Protein AF-A0A376LHP4-F1 (afdb_monomer)

Foldseek 3Di:
DWDWDDDPNDTDDIDDDPDDVLVLLVLQCVVQQADSVQSVVCCLPLNALDLVPFDQPAWDWGDHPDPDHTDIDHSSVSNVSRNVSLLVVLLVVLVVLVVSLVVCVVVVHGNDPQVWEEDEDSRLPHHCSQVSNCVRNVHHYDYDDDPPDDD

Structure (mmCIF, N/CA/C/O backbone):
data_AF-A0A376LHP4-F1
#
_entry.id   AF-A0A376LHP4-F1
#
loop_
_atom_site.group_PDB
_atom_site.id
_atom_site.type_symbol
_atom_site.label_atom_id
_atom_site.label_alt_id
_atom_site.label_comp_id
_atom_site.label_asym_id
_atom_site.label_entity_id
_atom_site.label_seq_id
_atom_site.pdbx_PDB_ins_code
_atom_site.Cartn_x
_atom_site.Cartn_y
_atom_site.Cartn_z
_atom_site.occupancy
_atom_site.B_iso_or_equiv
_atom_site.auth_seq_id
_atom_site.auth_comp_id
_atom_site.auth_asym_id
_atom_site.auth_atom_id
_atom_site.pdbx_PDB_model_num
ATOM 1 N N . MET A 1 1 ? -5.323 7.679 2.415 1.00 95.00 1 MET A N 1
ATOM 2 C CA . MET A 1 1 ? -5.689 6.368 2.976 1.00 95.00 1 MET A CA 1
ATOM 3 C C . MET A 1 1 ? -6.841 6.572 3.927 1.00 95.00 1 MET A C 1
ATOM 5 O O . MET A 1 1 ? -6.723 7.399 4.827 1.00 95.00 1 MET A O 1
ATOM 9 N N . ASP A 1 2 ? -7.922 5.833 3.719 1.00 96.50 2 ASP A N 1
ATOM 10 C CA . ASP A 1 2 ? -9.090 5.870 4.592 1.00 96.50 2 ASP A CA 1
ATOM 11 C C . ASP A 1 2 ? -9.027 4.700 5.572 1.00 96.50 2 ASP A C 1
ATOM 13 O O . ASP A 1 2 ? -8.665 3.582 5.203 1.00 96.50 2 ASP A O 1
ATOM 17 N N . ILE A 1 3 ? -9.369 4.966 6.827 1.00 97.44 3 ILE A N 1
ATOM 18 C CA . ILE A 1 3 ? -9.375 3.997 7.918 1.00 97.44 3 ILE A CA 1
ATOM 19 C C . ILE A 1 3 ? -10.791 3.953 8.473 1.00 97.44 3 ILE A C 1
ATOM 21 O O . ILE A 1 3 ? -11.354 4.997 8.798 1.00 97.44 3 ILE A O 1
ATOM 25 N N . ALA A 1 4 ? -11.345 2.754 8.629 1.00 97.81 4 ALA A N 1
ATOM 26 C CA . ALA A 1 4 ? -12.589 2.521 9.350 1.00 97.81 4 ALA A CA 1
ATOM 27 C C . ALA A 1 4 ? -12.395 1.352 10.320 1.00 97.81 4 ALA A C 1
ATOM 29 O O . ALA A 1 4 ? -11.968 0.270 9.919 1.00 97.81 4 ALA A O 1
ATOM 30 N N . VAL A 1 5 ? -12.704 1.566 11.599 1.00 97.06 5 VAL A N 1
ATOM 31 C CA . VAL A 1 5 ? -12.526 0.556 12.650 1.00 97.06 5 VAL A CA 1
ATOM 32 C C . VAL A 1 5 ? -13.875 0.162 13.224 1.00 97.06 5 VAL A C 1
ATOM 34 O O . VAL A 1 5 ? -14.644 1.013 13.676 1.00 97.06 5 VAL A O 1
ATOM 37 N N . TYR A 1 6 ? -14.139 -1.142 13.250 1.00 95.75 6 TYR A N 1
ATOM 38 C CA . TYR A 1 6 ? -15.377 -1.724 13.756 1.00 95.75 6 TYR A CA 1
ATOM 39 C C . TYR A 1 6 ? -15.089 -2.612 14.965 1.00 95.75 6 TYR A C 1
ATOM 41 O O . TYR A 1 6 ? -14.240 -3.500 14.899 1.00 95.75 6 TYR A O 1
ATOM 49 N N . THR A 1 7 ? -15.828 -2.422 16.061 1.00 93.19 7 THR A N 1
ATOM 50 C CA . THR A 1 7 ? -15.785 -3.332 17.218 1.00 93.19 7 THR A CA 1
ATOM 51 C C . THR A 1 7 ? -17.174 -3.522 17.823 1.00 93.19 7 THR A C 1
ATOM 53 O O . THR A 1 7 ? -17.949 -2.577 17.996 1.00 93.19 7 THR A O 1
ATOM 56 N N . GLY A 1 8 ? -17.509 -4.771 18.162 1.00 88.12 8 GLY A N 1
ATOM 57 C CA . GLY A 1 8 ? -18.821 -5.107 18.727 1.00 88.12 8 GLY A CA 1
ATOM 58 C C . GLY A 1 8 ? -19.986 -4.792 17.781 1.00 88.12 8 GLY A C 1
ATOM 59 O O . GLY A 1 8 ? -21.010 -4.304 18.238 1.00 88.12 8 GLY A O 1
ATOM 60 N N . GLY A 1 9 ? -19.801 -4.999 16.473 1.00 90.50 9 GLY A N 1
ATOM 61 C CA . GLY A 1 9 ? -20.837 -4.770 15.458 1.00 90.50 9 GLY A CA 1
ATOM 62 C C . GLY A 1 9 ? -21.099 -3.302 15.103 1.00 90.50 9 GLY A C 1
ATOM 63 O O . GLY A 1 9 ? -21.952 -3.037 14.265 1.00 90.50 9 GLY A O 1
ATOM 64 N N . ALA A 1 10 ? -20.369 -2.354 15.696 1.00 92.75 10 ALA A N 1
ATOM 65 C CA . ALA A 1 10 ? -20.542 -0.926 15.451 1.00 92.75 10 ALA A CA 1
ATOM 66 C C . ALA A 1 10 ? -19.268 -0.286 14.888 1.00 92.75 10 ALA A C 1
ATOM 68 O O . ALA A 1 10 ? -18.152 -0.680 15.244 1.00 92.75 10 ALA A O 1
ATOM 69 N N . LEU A 1 11 ? -19.449 0.735 14.047 1.00 95.94 11 LEU A N 1
ATOM 70 C CA . LEU A 1 11 ? -18.379 1.631 13.616 1.00 95.94 11 LEU A CA 1
ATOM 71 C C . LEU A 1 11 ? -17.898 2.457 14.818 1.00 95.94 11 LEU A C 1
ATOM 73 O O . LEU A 1 11 ? -18.699 3.100 15.494 1.00 95.94 11 LEU A O 1
ATOM 77 N N . ARG A 1 12 ? -16.595 2.425 15.100 1.00 94.81 12 ARG A N 1
ATOM 78 C CA . ARG A 1 12 ? -15.975 3.122 16.241 1.00 94.81 12 ARG A CA 1
ATOM 79 C C . ARG A 1 12 ? -15.179 4.344 15.845 1.00 94.81 12 ARG A C 1
ATOM 81 O O . ARG A 1 12 ? -15.049 5.266 16.644 1.00 94.81 12 ARG A O 1
ATOM 88 N N . HIS A 1 13 ? -14.600 4.318 14.655 1.00 96.38 13 HIS A N 1
ATOM 89 C CA . HIS A 1 13 ? -13.665 5.338 14.230 1.00 96.38 13 HIS A CA 1
ATOM 90 C C . HIS A 1 13 ? -13.555 5.364 12.714 1.00 96.38 13 HIS A C 1
ATOM 92 O O . HIS A 1 13 ? -13.544 4.310 12.074 1.00 96.38 13 HIS A O 1
ATOM 98 N N . THR A 1 14 ? -13.428 6.570 12.173 1.00 97.69 14 THR A N 1
ATOM 99 C CA . THR A 1 14 ? -13.072 6.823 10.781 1.00 97.69 14 THR A CA 1
ATOM 100 C C . THR A 1 14 ? -12.023 7.918 10.727 1.00 97.69 14 THR A C 1
ATOM 102 O O . THR A 1 14 ? -12.183 8.937 11.403 1.00 97.69 14 THR A O 1
ATOM 105 N N . LYS A 1 15 ? -10.998 7.750 9.896 1.00 97.06 15 LYS A N 1
ATOM 106 C CA . LYS A 1 15 ? -9.976 8.775 9.668 1.00 97.06 15 LYS A CA 1
ATOM 107 C C . LYS A 1 15 ? -9.473 8.728 8.239 1.00 97.06 15 LYS A C 1
ATOM 109 O O . LYS A 1 15 ? -9.379 7.660 7.643 1.00 97.06 15 LYS A O 1
ATOM 114 N N . VAL A 1 16 ? -9.120 9.899 7.725 1.00 97.12 16 VAL A N 1
ATOM 115 C CA . VAL A 1 16 ? -8.444 10.058 6.441 1.00 97.12 16 VAL A CA 1
ATOM 116 C C . VAL A 1 16 ? -7.027 10.546 6.710 1.00 97.12 16 VAL A C 1
ATOM 118 O O . VAL A 1 16 ? -6.830 11.568 7.365 1.00 97.12 16 VAL A O 1
ATOM 121 N N . ILE A 1 17 ? -6.041 9.819 6.195 1.00 95.00 17 ILE A N 1
ATOM 122 C CA . ILE A 1 17 ? -4.643 10.252 6.129 1.00 95.00 17 ILE A CA 1
ATOM 123 C C . ILE A 1 17 ? -4.389 10.690 4.677 1.00 95.00 17 ILE A C 1
ATOM 125 O O . ILE A 1 17 ? -4.497 9.841 3.788 1.00 95.00 17 ILE A O 1
ATOM 129 N N . PRO A 1 18 ? -4.067 11.964 4.377 1.00 91.88 18 PRO A N 1
ATOM 130 C CA . PRO A 1 18 ? -3.874 12.467 3.008 1.00 91.88 18 PRO A CA 1
ATOM 131 C C . PRO A 1 18 ? -2.510 12.052 2.416 1.00 91.88 18 PRO A C 1
ATOM 133 O O . PRO A 1 18 ? -1.757 12.856 1.879 1.00 91.88 18 PRO A O 1
ATOM 136 N N . TYR A 1 19 ? -2.183 10.770 2.546 1.00 89.69 19 TYR A N 1
ATOM 137 C CA . TYR A 1 19 ? -0.934 10.139 2.143 1.00 89.69 19 TYR A CA 1
ATOM 138 C C . TYR A 1 19 ? -1.272 8.705 1.716 1.00 89.69 19 TYR A C 1
ATOM 140 O O . TYR A 1 19 ? -2.028 8.039 2.427 1.00 89.69 19 TYR A O 1
ATOM 148 N N . ALA A 1 20 ? -0.861 8.263 0.522 1.00 93.94 20 ALA A N 1
ATOM 149 C CA . ALA A 1 20 ? -1.279 6.977 -0.055 1.00 93.94 20 ALA A CA 1
ATOM 150 C C . ALA A 1 20 ? -0.360 6.524 -1.211 1.00 93.94 20 ALA A C 1
ATOM 152 O O . ALA A 1 20 ? 0.797 6.923 -1.307 1.00 93.94 20 ALA A O 1
ATOM 153 N N . GLY A 1 21 ? -0.885 5.698 -2.122 1.00 93.94 21 GLY A N 1
ATOM 154 C CA . GLY A 1 21 ? -0.130 5.118 -3.235 1.00 93.94 21 GLY A CA 1
ATOM 155 C C . GLY A 1 21 ? 0.463 6.118 -4.234 1.00 93.94 21 GLY A C 1
ATOM 156 O O . GLY A 1 21 ? 1.360 5.731 -4.973 1.00 93.94 21 GLY A O 1
ATOM 157 N N . ASN A 1 22 ? 0.010 7.376 -4.263 1.00 95.56 22 ASN A N 1
ATOM 158 C CA . ASN A 1 22 ? 0.620 8.448 -5.060 1.00 95.56 22 ASN A CA 1
ATOM 159 C C . ASN A 1 22 ? 2.019 8.828 -4.552 1.00 95.56 22 ASN A C 1
ATOM 161 O O . ASN A 1 22 ? 2.873 9.231 -5.332 1.00 95.56 22 ASN A O 1
ATOM 165 N N . VAL A 1 23 ? 2.267 8.674 -3.252 1.00 97.12 23 VAL A N 1
ATOM 166 C CA . VAL A 1 23 ? 3.582 8.913 -2.648 1.00 97.12 23 VAL A CA 1
ATOM 167 C C . VAL A 1 23 ? 4.587 7.889 -3.153 1.00 97.12 23 VAL A C 1
ATOM 169 O O . VAL A 1 23 ? 5.687 8.254 -3.546 1.00 97.12 23 VAL A O 1
ATOM 172 N N . VAL A 1 24 ? 4.171 6.621 -3.216 1.00 97.88 24 VAL A N 1
ATOM 173 C CA . VAL A 1 24 ? 4.988 5.531 -3.763 1.00 97.88 24 VAL A CA 1
ATOM 174 C C . VAL A 1 24 ? 5.403 5.856 -5.201 1.00 97.88 24 VAL A C 1
ATOM 176 O O . VAL A 1 24 ? 6.555 5.676 -5.573 1.00 97.88 24 VAL A O 1
ATOM 179 N N . THR A 1 25 ? 4.481 6.388 -6.005 1.00 98.12 25 THR A N 1
ATOM 180 C CA . THR A 1 25 ? 4.767 6.843 -7.374 1.00 98.12 25 THR A CA 1
ATOM 181 C C . THR A 1 25 ? 5.823 7.940 -7.402 1.00 98.12 25 THR A C 1
ATOM 183 O O . THR A 1 25 ? 6.747 7.877 -8.209 1.00 98.12 25 THR A O 1
ATOM 186 N N . SER A 1 26 ? 5.705 8.933 -6.519 1.00 98.0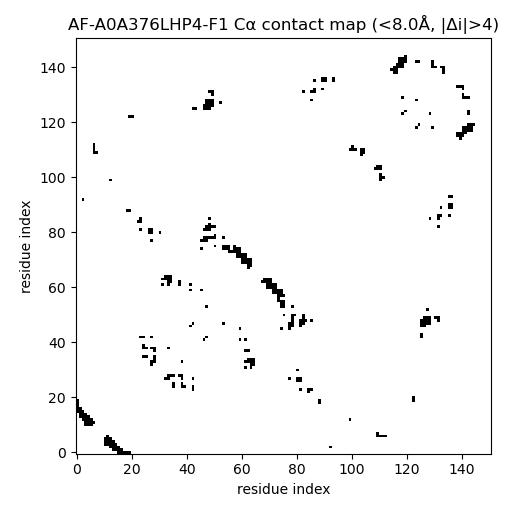0 26 SER A N 1
ATOM 187 C CA . SER A 1 26 ? 6.671 10.027 -6.414 1.00 98.00 26 SER A CA 1
ATOM 188 C C . SER A 1 26 ? 8.062 9.534 -6.018 1.00 98.00 26 SER A C 1
ATOM 190 O O . SER A 1 26 ? 9.045 9.994 -6.596 1.00 98.00 26 SER A O 1
ATOM 192 N N . ASP A 1 27 ? 8.159 8.573 -5.096 1.00 98.12 27 ASP A N 1
ATOM 193 C CA . ASP A 1 27 ? 9.447 7.991 -4.703 1.00 98.12 27 ASP A CA 1
ATOM 194 C C . ASP A 1 27 ? 10.102 7.232 -5.854 1.00 98.12 27 ASP A C 1
ATOM 196 O O . ASP A 1 27 ? 11.293 7.401 -6.097 1.00 98.12 27 ASP A O 1
ATOM 200 N N . ILE A 1 28 ? 9.328 6.438 -6.603 1.00 98.00 28 ILE A N 1
ATOM 201 C CA . ILE A 1 28 ? 9.811 5.728 -7.797 1.00 98.00 28 ILE A CA 1
ATOM 202 C C . ILE A 1 28 ? 10.305 6.738 -8.841 1.00 98.00 28 ILE A C 1
ATOM 204 O O . ILE A 1 28 ? 11.407 6.591 -9.376 1.00 98.00 28 ILE A O 1
ATOM 208 N N . ALA A 1 29 ? 9.516 7.782 -9.116 1.00 97.50 29 ALA A N 1
ATOM 209 C CA . ALA A 1 29 ? 9.871 8.831 -10.069 1.00 97.50 29 ALA A CA 1
ATOM 210 C C . ALA A 1 29 ? 11.190 9.518 -9.688 1.00 97.50 29 ALA A C 1
ATOM 212 O O . ALA A 1 29 ? 12.072 9.691 -10.534 1.00 97.50 29 ALA A O 1
ATOM 213 N N . TYR A 1 30 ? 11.342 9.856 -8.405 1.00 96.88 30 TYR A N 1
ATOM 214 C CA . TYR A 1 30 ? 12.542 10.481 -7.864 1.00 96.88 30 TYR A CA 1
ATOM 215 C C . TYR A 1 30 ? 13.755 9.542 -7.910 1.00 96.88 30 TYR A C 1
ATOM 217 O O . TYR A 1 30 ? 14.789 9.908 -8.468 1.00 96.88 30 TYR A O 1
ATOM 225 N N . ALA A 1 31 ? 13.622 8.320 -7.387 1.00 96.69 31 ALA A N 1
ATOM 226 C CA . ALA A 1 31 ? 14.713 7.355 -7.274 1.00 96.69 31 ALA A CA 1
ATOM 227 C C . ALA A 1 31 ? 15.279 6.944 -8.640 1.00 96.69 31 ALA A C 1
ATOM 229 O O . ALA A 1 31 ? 16.493 6.812 -8.802 1.00 96.69 31 ALA A O 1
ATOM 230 N N . PHE A 1 32 ? 14.416 6.776 -9.646 1.00 95.00 32 PHE A N 1
ATOM 231 C CA . PHE A 1 32 ? 14.840 6.319 -10.970 1.00 95.00 32 PHE A CA 1
ATOM 232 C C . PHE A 1 32 ? 14.965 7.430 -12.010 1.00 95.00 32 PHE A C 1
ATOM 234 O O . PHE A 1 32 ? 15.383 7.150 -13.136 1.00 95.00 32 PHE A O 1
ATOM 241 N N . GLY A 1 33 ? 14.649 8.682 -11.670 1.00 94.81 33 GLY A N 1
ATOM 242 C CA . GLY A 1 33 ? 14.666 9.788 -12.627 1.00 94.81 33 GLY A CA 1
ATOM 243 C C . GLY A 1 33 ? 13.791 9.490 -13.848 1.00 94.81 33 GLY A C 1
ATOM 244 O O . GLY A 1 33 ? 14.264 9.585 -14.987 1.00 94.81 33 GLY A O 1
ATOM 245 N N . THR A 1 34 ? 12.551 9.068 -13.594 1.00 95.06 34 THR A N 1
ATOM 246 C CA . THR A 1 34 ? 11.542 8.694 -14.596 1.00 95.06 34 THR A CA 1
ATOM 247 C C . THR A 1 34 ? 10.296 9.582 -14.449 1.00 95.06 34 THR A C 1
ATOM 249 O O . THR A 1 34 ? 10.010 10.029 -13.333 1.00 95.06 34 THR A O 1
ATOM 252 N N . PRO A 1 35 ? 9.562 9.909 -15.530 1.00 95.38 35 PRO A N 1
ATOM 253 C CA . PRO A 1 35 ? 8.343 10.710 -15.431 1.00 95.38 35 PRO A CA 1
ATOM 254 C C . PRO A 1 35 ? 7.291 10.081 -14.492 1.00 95.38 35 PRO A C 1
ATOM 256 O O . PRO A 1 35 ? 7.166 8.857 -14.459 1.00 95.38 35 PRO A O 1
ATOM 259 N N . PRO A 1 36 ? 6.471 10.875 -13.771 1.00 95.88 36 PRO A N 1
ATOM 260 C CA . PRO A 1 36 ? 5.469 10.335 -12.842 1.00 95.88 36 PRO A CA 1
ATOM 261 C C . PRO A 1 36 ? 4.462 9.361 -13.470 1.00 95.88 36 PRO A C 1
ATOM 263 O O . PRO A 1 36 ? 4.035 8.412 -12.818 1.00 95.88 36 PRO A O 1
ATOM 266 N N . SER A 1 37 ? 4.093 9.567 -14.738 1.00 96.56 37 SER A N 1
ATOM 267 C CA . SER A 1 37 ? 3.215 8.652 -15.479 1.00 96.56 37 SER A CA 1
ATOM 268 C C . SER A 1 37 ? 3.855 7.280 -15.696 1.00 96.56 37 SER A C 1
ATOM 270 O O . SER A 1 37 ? 3.191 6.257 -15.540 1.00 96.56 37 SER A O 1
ATOM 272 N N . ASP A 1 38 ? 5.151 7.257 -16.008 1.00 96.56 38 ASP A N 1
ATOM 273 C CA . ASP A 1 38 ? 5.905 6.023 -16.225 1.00 96.56 38 ASP A CA 1
ATOM 274 C C . ASP A 1 38 ? 6.199 5.331 -14.891 1.00 96.56 38 ASP A C 1
ATOM 276 O O . ASP A 1 38 ? 6.060 4.113 -14.786 1.00 96.56 38 ASP A O 1
ATOM 280 N N . ALA A 1 39 ? 6.499 6.102 -13.840 1.00 97.69 39 ALA A N 1
ATOM 281 C CA . ALA A 1 39 ? 6.610 5.597 -12.475 1.00 97.69 39 ALA A CA 1
ATOM 282 C C . ALA A 1 39 ? 5.325 4.890 -12.020 1.00 97.69 39 ALA A C 1
ATOM 284 O O . ALA A 1 39 ? 5.397 3.812 -11.430 1.00 97.69 39 ALA A O 1
ATOM 285 N N . GLU A 1 40 ? 4.148 5.455 -12.318 1.00 97.88 40 GLU A N 1
ATOM 286 C CA . GLU A 1 40 ? 2.866 4.817 -12.003 1.00 97.88 40 GLU A CA 1
ATOM 287 C C . GLU A 1 40 ? 2.703 3.508 -12.773 1.00 97.88 40 GLU A C 1
ATOM 289 O O . GLU A 1 40 ? 2.355 2.484 -12.184 1.00 97.88 40 GLU A O 1
ATOM 294 N N . ALA A 1 41 ? 3.001 3.516 -14.074 1.00 97.06 41 ALA A N 1
ATOM 295 C CA . ALA A 1 41 ? 2.902 2.326 -14.909 1.00 97.06 41 ALA A CA 1
ATOM 296 C C . ALA A 1 41 ? 3.833 1.203 -14.419 1.00 97.06 41 ALA A C 1
ATOM 298 O O . ALA A 1 41 ? 3.415 0.047 -14.334 1.00 97.06 41 ALA A O 1
ATOM 299 N N . ILE A 1 42 ? 5.068 1.542 -14.042 1.00 96.56 42 ILE A N 1
ATOM 300 C CA . ILE A 1 42 ? 6.041 0.602 -13.476 1.00 96.56 42 ILE A CA 1
ATOM 301 C C . ILE A 1 42 ? 5.557 0.072 -12.124 1.00 96.56 42 ILE A C 1
ATOM 303 O O . ILE A 1 42 ? 5.590 -1.138 -11.900 1.00 96.56 42 ILE A O 1
ATOM 307 N N . LYS A 1 43 ? 5.058 0.947 -11.242 1.00 97.69 43 LYS A N 1
ATOM 308 C CA . LYS A 1 43 ? 4.503 0.564 -9.937 1.00 97.69 43 LYS A CA 1
ATOM 309 C C . LYS A 1 43 ? 3.370 -0.448 -10.085 1.00 97.69 43 LYS A C 1
ATOM 311 O O . LYS A 1 43 ? 3.361 -1.449 -9.380 1.00 97.69 43 LYS A O 1
ATOM 316 N N . VAL A 1 44 ? 2.431 -0.193 -10.998 1.00 97.44 44 VAL A N 1
ATOM 317 C CA . VAL A 1 44 ? 1.269 -1.063 -11.229 1.00 97.44 44 VAL A CA 1
ATOM 318 C C . VAL A 1 44 ? 1.682 -2.408 -11.829 1.00 97.44 44 VAL A C 1
ATOM 320 O O . VAL A 1 44 ? 1.151 -3.436 -11.425 1.00 97.44 44 VAL A O 1
ATOM 323 N N . ARG A 1 45 ? 2.621 -2.425 -12.784 1.00 95.88 45 ARG A N 1
ATOM 324 C CA . ARG A 1 45 ? 3.000 -3.655 -13.505 1.00 95.88 45 ARG A CA 1
ATOM 325 C C . ARG A 1 45 ? 4.012 -4.525 -12.771 1.00 95.88 45 ARG A C 1
ATOM 327 O O . ARG A 1 45 ? 3.954 -5.743 -12.886 1.00 95.88 45 ARG A O 1
ATOM 334 N N . HIS A 1 46 ? 4.960 -3.908 -12.072 1.00 96.38 46 HIS A N 1
ATOM 335 C CA . HIS A 1 46 ? 6.141 -4.595 -11.543 1.00 96.38 46 HIS A CA 1
ATOM 336 C C . HIS A 1 46 ? 6.368 -4.355 -10.050 1.00 96.38 46 HIS A C 1
ATOM 338 O O . HIS A 1 46 ? 7.273 -4.959 -9.470 1.00 96.38 46 HIS A O 1
ATOM 344 N N . GLY A 1 47 ? 5.575 -3.489 -9.416 1.00 96.81 47 GLY A N 1
ATOM 345 C CA . GLY A 1 47 ? 5.752 -3.144 -8.015 1.00 96.81 47 GLY A CA 1
ATOM 346 C C . GLY A 1 47 ? 5.557 -4.334 -7.079 1.00 96.81 47 GLY A C 1
ATOM 347 O O . GLY A 1 47 ? 4.684 -5.175 -7.283 1.00 96.81 47 GLY A O 1
ATOM 348 N N . CYS A 1 48 ? 6.373 -4.383 -6.029 1.00 97.56 48 CYS A N 1
ATOM 349 C CA . CYS A 1 48 ? 6.283 -5.380 -4.975 1.00 97.56 48 CYS A CA 1
ATOM 350 C C . CYS A 1 48 ? 6.574 -4.711 -3.629 1.00 97.56 48 CYS A C 1
ATOM 352 O O . CYS A 1 48 ? 7.574 -4.011 -3.487 1.00 97.56 48 CYS A O 1
ATOM 354 N N . ALA A 1 49 ? 5.695 -4.916 -2.651 1.00 97.56 49 ALA A N 1
ATOM 355 C CA . ALA A 1 49 ? 5.839 -4.418 -1.285 1.00 97.56 49 ALA A CA 1
ATOM 356 C C . ALA A 1 49 ? 6.596 -5.398 -0.368 1.00 97.56 49 ALA A C 1
ATOM 358 O O . ALA A 1 49 ? 6.629 -5.202 0.846 1.00 97.56 49 ALA A O 1
ATOM 359 N N . LEU A 1 50 ? 7.170 -6.465 -0.933 1.00 94.88 50 LEU A N 1
ATOM 360 C CA . LEU A 1 50 ? 8.004 -7.424 -0.220 1.00 94.88 50 LEU A CA 1
ATOM 361 C C . LEU A 1 50 ? 9.153 -7.890 -1.127 1.00 94.88 50 LEU A C 1
ATOM 363 O O . LEU A 1 50 ? 9.017 -8.833 -1.897 1.00 94.88 50 LEU A O 1
ATOM 367 N N . GLY A 1 51 ? 10.315 -7.255 -1.022 1.00 91.25 51 GLY A N 1
ATOM 368 C CA . GLY A 1 51 ? 11.474 -7.546 -1.863 1.00 91.25 51 GLY A CA 1
ATOM 369 C C . GLY A 1 51 ? 11.996 -8.977 -1.728 1.00 91.25 51 GLY A C 1
ATOM 370 O O . GLY A 1 51 ? 12.651 -9.467 -2.637 1.00 91.25 51 GLY A O 1
ATOM 371 N N . SER A 1 52 ? 11.692 -9.690 -0.640 1.00 91.62 52 SER A N 1
ATOM 372 C CA . SER A 1 52 ? 12.152 -11.072 -0.448 1.00 91.62 52 SER A CA 1
ATOM 373 C C . SER A 1 52 ? 11.491 -12.099 -1.375 1.00 91.62 52 SER A C 1
ATOM 375 O O . SER A 1 52 ? 11.984 -13.221 -1.456 1.00 91.62 52 SER A O 1
ATOM 377 N N . ILE A 1 53 ? 10.367 -11.762 -2.019 1.00 92.69 53 ILE A N 1
ATOM 378 C CA . ILE A 1 53 ? 9.662 -12.659 -2.955 1.00 92.69 53 ILE A CA 1
ATOM 379 C C . ILE A 1 53 ? 9.941 -12.334 -4.427 1.00 92.69 53 ILE A C 1
ATOM 381 O O . ILE A 1 53 ? 9.443 -13.031 -5.305 1.00 92.69 53 ILE A O 1
ATOM 385 N N . VAL A 1 54 ? 10.733 -11.295 -4.699 1.00 92.62 54 VAL A N 1
ATOM 386 C CA . VAL A 1 54 ? 11.114 -10.905 -6.058 1.00 92.62 54 VAL A CA 1
ATOM 387 C C . VAL A 1 54 ? 12.221 -11.831 -6.566 1.00 92.62 54 VAL A C 1
ATOM 389 O O . VAL A 1 54 ? 13.198 -12.101 -5.862 1.00 92.62 54 VAL A O 1
ATOM 392 N N . GLY A 1 55 ? 12.079 -12.339 -7.792 1.00 90.44 55 GLY A N 1
ATOM 393 C CA . GLY A 1 55 ? 13.098 -13.166 -8.425 1.00 90.44 55 GLY A CA 1
ATOM 394 C C . GLY A 1 55 ? 14.387 -12.385 -8.695 1.00 90.44 55 GLY A C 1
ATOM 395 O O . GLY A 1 55 ? 14.359 -11.247 -9.162 1.00 90.44 55 GLY A O 1
ATOM 396 N N . LYS A 1 56 ? 15.540 -13.017 -8.445 1.00 82.88 56 LYS A N 1
ATOM 397 C CA . LYS A 1 56 ? 16.868 -12.392 -8.612 1.00 82.88 56 LYS A CA 1
ATOM 398 C C . LYS A 1 56 ? 17.203 -12.020 -10.060 1.00 82.88 56 LYS A C 1
ATOM 400 O O . LYS A 1 56 ? 17.986 -11.102 -10.280 1.00 82.88 56 LYS A O 1
ATOM 405 N N . ASP A 1 57 ? 16.599 -12.717 -11.018 1.00 88.50 57 ASP A N 1
ATOM 406 C CA . ASP A 1 57 ? 16.854 -12.542 -12.451 1.00 88.50 57 ASP A CA 1
ATOM 407 C C . ASP A 1 57 ? 15.787 -11.674 -13.142 1.00 88.50 57 ASP A C 1
ATOM 409 O O . ASP A 1 57 ? 15.817 -11.479 -14.358 1.00 88.50 57 ASP A O 1
ATOM 413 N N . GLU A 1 58 ? 14.824 -11.137 -12.385 1.00 91.31 58 GLU A N 1
ATOM 414 C CA . GLU A 1 58 ? 13.777 -10.281 -12.934 1.00 91.31 58 GLU A CA 1
ATOM 415 C C . GLU A 1 58 ? 14.302 -8.865 -13.191 1.00 91.31 58 GLU A C 1
ATOM 417 O O . GLU A 1 58 ? 14.890 -8.219 -12.318 1.00 91.31 58 GLU A O 1
ATOM 422 N N . SER A 1 59 ? 14.039 -8.349 -14.391 1.00 93.50 59 SER A N 1
ATOM 423 C CA . SER A 1 59 ? 14.397 -6.988 -14.789 1.00 93.50 59 SER A CA 1
ATOM 424 C C . SER A 1 59 ? 13.178 -6.197 -15.253 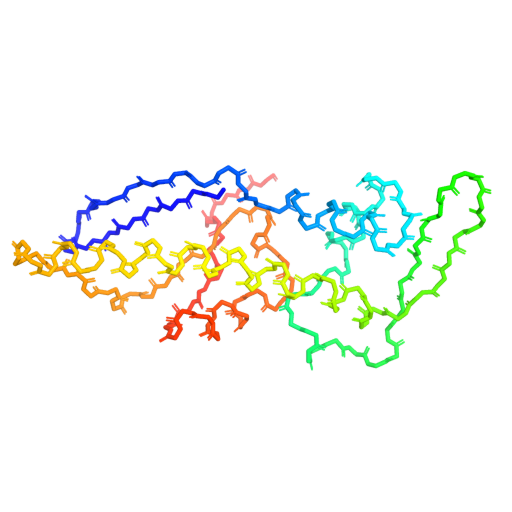1.00 93.50 59 SER A C 1
ATOM 426 O O . SER A 1 59 ? 12.163 -6.758 -15.666 1.00 93.50 59 SER A O 1
ATOM 428 N N . VAL A 1 60 ? 13.278 -4.876 -15.142 1.00 94.12 60 VAL A N 1
ATOM 429 C CA . VAL A 1 60 ? 12.248 -3.911 -15.520 1.00 94.12 60 VAL A CA 1
ATOM 430 C C . VAL A 1 60 ? 12.899 -2.828 -16.370 1.00 94.12 60 VAL A C 1
ATOM 432 O O . VAL A 1 60 ? 13.936 -2.273 -15.998 1.00 94.12 60 VAL A O 1
ATOM 435 N N . GLU A 1 61 ? 12.279 -2.501 -17.502 1.00 94.25 61 GLU A N 1
ATOM 436 C CA . GLU A 1 61 ? 12.665 -1.332 -18.288 1.00 94.25 61 GLU A CA 1
ATOM 437 C C . GLU A 1 61 ? 12.061 -0.064 -17.690 1.00 94.25 61 GLU A C 1
ATOM 439 O O . GLU A 1 61 ? 10.852 0.041 -17.480 1.00 94.25 61 GLU A O 1
ATOM 444 N N . VAL A 1 62 ? 12.919 0.920 -17.436 1.00 93.31 62 VAL A N 1
ATOM 445 C CA . VAL A 1 62 ? 12.542 2.200 -16.845 1.00 93.31 62 VAL A CA 1
ATOM 446 C C . VAL A 1 62 ? 12.829 3.329 -17.837 1.00 93.31 62 VAL A C 1
ATOM 448 O O . VAL A 1 62 ? 14.002 3.591 -18.140 1.00 93.31 62 VAL A O 1
ATOM 451 N N . PRO A 1 63 ? 11.792 4.026 -18.342 1.00 91.25 63 PRO A N 1
ATOM 452 C CA . PRO A 1 63 ? 11.959 5.219 -19.164 1.00 91.25 63 PRO A CA 1
ATOM 453 C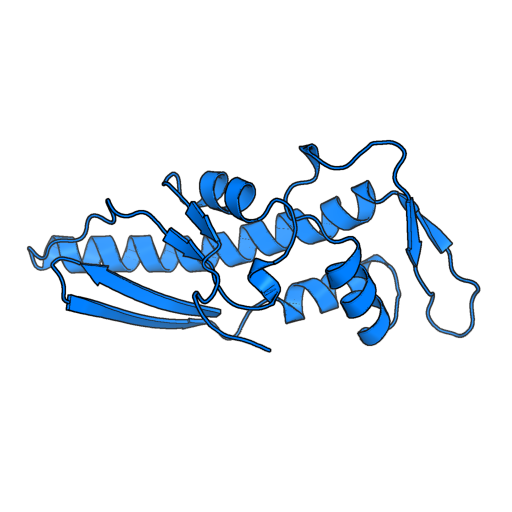 C . PRO A 1 63 ? 12.743 6.297 -18.416 1.00 91.25 63 PRO A C 1
ATOM 455 O O . PRO A 1 63 ? 12.586 6.469 -17.207 1.00 91.25 63 PRO A O 1
ATOM 458 N N . SER A 1 64 ? 13.590 7.041 -19.123 1.00 89.94 64 SER A N 1
ATOM 459 C CA . SER A 1 64 ? 14.385 8.111 -18.522 1.00 89.94 64 SER A CA 1
ATOM 460 C C . SER A 1 64 ? 13.838 9.491 -18.885 1.00 89.94 64 SER A C 1
ATOM 462 O O . SER A 1 64 ? 13.233 9.690 -19.935 1.00 89.94 64 SER A O 1
ATOM 464 N N . VAL A 1 65 ? 14.079 10.477 -18.022 1.00 87.50 65 VAL A N 1
ATOM 465 C CA . VAL A 1 65 ? 13.764 11.882 -18.313 1.00 87.50 65 VAL A CA 1
ATOM 466 C C . VAL A 1 65 ? 14.713 12.476 -19.365 1.00 87.50 65 VAL A C 1
ATOM 468 O O . VAL A 1 65 ? 15.894 12.113 -19.440 1.00 87.50 65 VAL A O 1
ATOM 471 N N . GLY A 1 66 ? 14.207 13.447 -20.133 1.00 84.00 66 GLY A N 1
ATOM 472 C CA . GLY A 1 66 ? 15.013 14.272 -21.040 1.00 84.00 66 GLY A CA 1
ATOM 473 C C . GLY A 1 66 ? 15.400 13.601 -22.361 1.00 84.00 66 GLY A C 1
ATOM 474 O O . GLY A 1 66 ? 16.449 13.918 -22.907 1.00 84.00 66 GLY A O 1
ATOM 475 N N . GLY A 1 67 ? 14.597 12.651 -22.856 1.00 79.19 67 GLY A N 1
ATOM 476 C CA . GLY A 1 67 ? 14.832 11.988 -24.148 1.00 79.19 67 GLY A CA 1
ATOM 477 C C . GLY A 1 67 ? 15.981 10.974 -24.148 1.00 79.19 67 GLY A C 1
ATOM 478 O O . GLY A 1 67 ? 16.386 10.499 -25.206 1.00 79.19 67 GLY A O 1
ATOM 479 N N . ARG A 1 68 ? 16.515 10.635 -22.970 1.00 87.12 68 ARG A N 1
ATOM 480 C CA . ARG A 1 68 ? 17.510 9.569 -22.816 1.00 87.12 68 ARG A CA 1
ATOM 481 C C . ARG A 1 68 ? 16.864 8.197 -23.051 1.00 87.12 68 ARG A C 1
ATOM 483 O O . ARG A 1 68 ? 15.692 8.024 -22.711 1.00 87.12 68 ARG A O 1
ATOM 490 N N . PRO A 1 69 ? 17.615 7.219 -23.587 1.00 89.00 69 PRO A N 1
ATOM 491 C CA . PRO A 1 69 ? 17.088 5.877 -23.795 1.00 89.00 69 PRO A CA 1
ATOM 492 C C . PRO A 1 69 ? 16.635 5.240 -22.467 1.00 89.00 69 PRO A C 1
ATOM 494 O O . PRO A 1 69 ? 17.207 5.552 -21.412 1.00 89.00 69 PRO A O 1
ATOM 497 N N . PRO A 1 70 ? 15.626 4.348 -22.501 1.00 91.50 70 PRO A N 1
ATOM 498 C CA . PRO A 1 70 ? 15.239 3.548 -21.345 1.00 91.50 70 PRO A CA 1
ATOM 499 C C . PRO A 1 70 ? 16.417 2.746 -20.789 1.00 91.50 70 PRO A C 1
ATOM 501 O O . PRO A 1 70 ? 17.358 2.400 -21.508 1.00 91.50 70 PRO A O 1
ATOM 504 N N . ARG A 1 71 ? 16.364 2.447 -19.492 1.00 93.50 71 ARG A N 1
ATOM 505 C CA . ARG A 1 71 ? 17.387 1.662 -18.794 1.00 93.50 71 ARG A CA 1
ATOM 506 C C . ARG A 1 71 ? 16.764 0.392 -18.240 1.00 93.50 71 ARG A C 1
ATOM 508 O O . ARG A 1 71 ? 15.682 0.456 -17.667 1.00 93.50 71 ARG A O 1
ATOM 515 N N . SER A 1 72 ? 17.464 -0.730 -18.364 1.00 94.25 72 SER A N 1
ATOM 516 C CA . SER A 1 72 ? 17.078 -1.965 -17.682 1.00 94.25 72 SER A CA 1
ATOM 517 C C . SER A 1 72 ? 17.660 -1.974 -16.271 1.00 94.25 72 SER A C 1
ATOM 519 O O . SER A 1 72 ? 18.853 -1.721 -16.086 1.00 94.25 72 SER A O 1
ATOM 521 N N . LEU A 1 73 ? 16.808 -2.219 -15.279 1.00 93.00 73 LEU A N 1
ATOM 522 C CA . LEU A 1 73 ? 17.167 -2.329 -13.867 1.00 93.00 73 LEU A CA 1
ATOM 523 C C . LEU A 1 73 ? 16.634 -3.644 -13.302 1.00 93.00 73 LEU A C 1
ATOM 525 O O . LEU A 1 73 ? 15.658 -4.194 -13.808 1.00 93.00 73 LEU A O 1
ATOM 529 N N . GLN A 1 74 ? 17.240 -4.139 -12.225 1.00 95.19 74 GLN A N 1
ATOM 530 C CA . GLN A 1 74 ? 16.685 -5.286 -11.510 1.00 95.19 74 GLN A CA 1
ATOM 531 C C . GLN A 1 74 ? 15.361 -4.897 -10.848 1.00 95.19 74 GLN A C 1
ATOM 533 O O . GLN A 1 74 ? 15.249 -3.835 -10.228 1.00 95.19 74 GLN A O 1
ATOM 538 N N . ARG A 1 75 ? 14.363 -5.784 -10.921 1.00 95.69 75 ARG A N 1
ATOM 539 C CA . ARG A 1 75 ? 13.080 -5.606 -10.227 1.00 95.69 75 ARG A CA 1
ATOM 540 C C . ARG A 1 75 ? 13.274 -5.488 -8.711 1.00 95.69 75 ARG A C 1
ATOM 542 O O . ARG A 1 75 ? 12.512 -4.791 -8.046 1.00 95.69 75 ARG A O 1
ATOM 549 N N . GLN A 1 76 ? 14.339 -6.093 -8.182 1.00 95.88 76 GLN A N 1
ATOM 550 C CA . GLN A 1 76 ? 14.747 -5.944 -6.788 1.00 95.88 76 GLN A CA 1
ATOM 551 C C . GLN A 1 76 ? 14.956 -4.476 -6.396 1.00 95.88 76 GLN A C 1
ATOM 553 O O . GLN A 1 76 ? 14.446 -4.039 -5.370 1.00 95.88 76 GLN A O 1
ATOM 558 N N . THR A 1 77 ? 15.630 -3.691 -7.238 1.00 95.56 77 THR A N 1
ATOM 559 C CA . THR A 1 77 ? 15.888 -2.270 -6.968 1.00 95.56 77 THR A CA 1
ATOM 560 C C . THR A 1 77 ? 14.587 -1.466 -6.909 1.00 95.56 77 THR A C 1
ATOM 562 O O . THR A 1 77 ? 14.466 -0.532 -6.124 1.00 95.56 77 THR A O 1
ATOM 565 N N . LEU A 1 78 ? 13.574 -1.844 -7.698 1.00 96.56 78 LEU A N 1
ATOM 566 C CA . LEU A 1 78 ? 12.234 -1.258 -7.595 1.00 96.56 78 LEU A CA 1
ATOM 567 C C . LEU A 1 78 ? 11.581 -1.591 -6.243 1.00 96.56 78 LEU A C 1
ATOM 569 O O . LEU A 1 78 ? 11.012 -0.706 -5.603 1.00 96.56 78 LEU A O 1
ATOM 573 N N . ALA A 1 79 ? 11.686 -2.840 -5.786 1.00 97.12 79 ALA A N 1
ATOM 574 C CA . ALA A 1 79 ? 11.156 -3.255 -4.488 1.00 97.12 79 ALA A CA 1
ATOM 575 C C . ALA A 1 79 ? 11.856 -2.555 -3.307 1.00 97.12 79 ALA A C 1
ATOM 577 O O . ALA A 1 79 ? 11.189 -2.204 -2.337 1.00 97.12 79 ALA A O 1
ATOM 578 N N . GLU A 1 80 ? 13.158 -2.268 -3.414 1.00 96.69 80 GLU A N 1
ATOM 579 C CA . GLU A 1 80 ? 13.930 -1.508 -2.413 1.00 96.69 80 GLU A CA 1
ATOM 580 C C . GLU A 1 80 ? 13.419 -0.072 -2.208 1.00 96.69 80 GLU A C 1
ATOM 582 O O . GLU A 1 80 ? 13.625 0.503 -1.142 1.00 96.69 80 GLU A O 1
ATOM 587 N N . VAL A 1 81 ? 12.713 0.497 -3.190 1.00 98.00 81 VAL A N 1
ATOM 588 C CA . VAL A 1 81 ? 12.040 1.802 -3.064 1.00 98.00 81 VAL A CA 1
ATOM 589 C C . VAL A 1 81 ? 10.611 1.638 -2.535 1.00 98.00 81 VAL A C 1
ATOM 591 O O . VAL A 1 81 ? 10.151 2.412 -1.697 1.00 98.00 81 VAL A O 1
ATOM 594 N N . ILE A 1 82 ? 9.895 0.617 -3.010 1.00 98.12 82 ILE A N 1
ATOM 595 C CA . ILE A 1 82 ? 8.471 0.417 -2.722 1.00 98.12 82 ILE A CA 1
ATOM 596 C C . ILE A 1 82 ? 8.223 -0.121 -1.307 1.00 98.12 82 ILE A C 1
ATOM 598 O O . ILE A 1 82 ? 7.348 0.397 -0.608 1.00 98.12 82 ILE A O 1
ATOM 602 N N . GLU A 1 83 ? 8.948 -1.157 -0.874 1.00 98.12 83 GLU A N 1
ATOM 603 C CA . GLU A 1 83 ? 8.720 -1.815 0.422 1.00 98.12 83 GLU A CA 1
ATOM 604 C C . GLU A 1 83 ? 8.866 -0.844 1.607 1.00 98.12 83 GLU A C 1
ATOM 606 O O . GLU A 1 83 ? 7.955 -0.816 2.445 1.00 98.12 83 GLU A O 1
ATOM 611 N N . PRO A 1 84 ? 9.915 0.003 1.692 1.00 97.94 84 PRO A N 1
ATOM 612 C CA . PRO A 1 84 ? 10.030 0.970 2.780 1.00 97.94 84 PRO A CA 1
ATOM 613 C C . PRO A 1 84 ? 8.867 1.962 2.809 1.00 97.94 84 PRO A C 1
ATOM 615 O O . PRO A 1 84 ? 8.329 2.231 3.883 1.00 97.94 84 PRO A O 1
ATOM 618 N N . ARG A 1 85 ? 8.410 2.447 1.644 1.00 98.00 85 ARG A N 1
ATOM 619 C CA . ARG A 1 85 ? 7.289 3.392 1.600 1.00 98.00 85 ARG A CA 1
ATOM 620 C C . ARG A 1 85 ? 5.977 2.754 2.038 1.00 98.00 85 ARG A C 1
ATOM 622 O O . ARG A 1 85 ? 5.219 3.369 2.785 1.00 98.00 85 ARG A O 1
ATOM 629 N N . TYR A 1 86 ? 5.688 1.530 1.599 1.00 98.19 86 TYR A N 1
ATOM 630 C CA . TYR A 1 86 ? 4.507 0.815 2.088 1.00 98.19 86 TYR A CA 1
ATOM 631 C C . TYR A 1 86 ? 4.603 0.550 3.588 1.00 98.19 86 TYR A C 1
ATOM 633 O O . TYR A 1 86 ? 3.623 0.761 4.295 1.00 98.19 86 TYR A O 1
ATOM 641 N N . THR A 1 87 ? 5.777 0.161 4.083 1.00 98.06 87 THR A N 1
ATOM 642 C CA . THR A 1 87 ? 6.017 -0.048 5.517 1.00 98.06 87 THR A CA 1
ATOM 643 C C . THR A 1 87 ? 5.738 1.225 6.316 1.00 98.06 87 THR A C 1
ATOM 645 O O . THR A 1 87 ? 5.046 1.176 7.329 1.00 98.06 87 THR A O 1
ATOM 648 N N . GLU A 1 88 ? 6.201 2.382 5.845 1.00 98.06 88 GLU A N 1
ATOM 649 C CA . GLU A 1 88 ? 5.910 3.681 6.458 1.00 98.06 88 GLU A CA 1
ATOM 650 C C . GLU A 1 88 ? 4.410 4.005 6.442 1.00 98.06 88 GLU A C 1
ATOM 652 O O . GLU A 1 88 ? 3.837 4.318 7.485 1.00 98.06 88 GLU A O 1
ATOM 657 N N . LEU A 1 89 ? 3.746 3.863 5.288 1.00 97.75 89 LEU A N 1
ATOM 658 C CA . LEU A 1 89 ? 2.302 4.088 5.157 1.00 97.75 89 LEU A CA 1
ATOM 659 C C . LEU A 1 89 ? 1.498 3.210 6.126 1.00 97.75 89 LEU A C 1
ATOM 661 O O . LEU A 1 89 ? 0.555 3.680 6.762 1.00 97.75 89 LEU A O 1
ATOM 665 N N . LEU A 1 90 ? 1.879 1.940 6.256 1.00 98.19 90 LEU A N 1
ATOM 666 C CA . LEU A 1 90 ? 1.246 0.989 7.165 1.00 98.19 90 LEU A CA 1
ATOM 667 C C . LEU A 1 90 ? 1.524 1.341 8.633 1.00 98.19 90 LEU A C 1
ATOM 669 O O . LEU A 1 90 ? 0.619 1.224 9.456 1.00 98.19 90 LEU A O 1
ATOM 673 N N . ASN A 1 91 ? 2.723 1.829 8.967 1.00 98.06 91 ASN A N 1
ATOM 674 C CA . ASN A 1 91 ? 3.046 2.290 10.320 1.00 98.06 91 ASN A CA 1
ATOM 675 C C . ASN A 1 91 ? 2.207 3.503 10.736 1.00 98.06 91 ASN A C 1
ATOM 677 O O . ASN A 1 91 ? 1.695 3.508 11.851 1.00 98.06 91 ASN A O 1
ATOM 681 N N . LEU A 1 92 ? 1.957 4.463 9.837 1.00 97.44 92 LEU A N 1
ATOM 682 C CA . LEU A 1 92 ? 1.048 5.587 10.117 1.00 97.44 92 LEU A CA 1
ATOM 683 C C . LEU A 1 92 ? -0.366 5.106 10.485 1.00 97.44 92 LEU A C 1
ATOM 685 O O . LEU A 1 92 ? -1.022 5.662 11.364 1.00 97.44 92 LEU A O 1
ATOM 689 N N . VAL A 1 93 ? -0.845 4.053 9.817 1.00 97.69 93 VAL A N 1
ATOM 690 C CA . VAL A 1 93 ? -2.131 3.421 10.147 1.00 97.69 93 VAL A CA 1
ATOM 691 C C . VAL A 1 93 ? -2.046 2.675 11.483 1.00 97.69 93 VAL A C 1
ATOM 693 O O . VAL A 1 93 ? -2.988 2.729 12.271 1.00 97.69 93 VAL A O 1
ATOM 696 N N . ASN A 1 94 ? -0.932 1.993 11.759 1.00 97.69 94 ASN A N 1
ATOM 697 C CA . ASN A 1 94 ? -0.729 1.237 12.994 1.00 97.69 94 ASN A CA 1
ATOM 698 C C . ASN A 1 94 ? -0.717 2.156 14.222 1.00 97.69 94 ASN A C 1
ATOM 700 O O . ASN A 1 94 ? -1.370 1.865 15.220 1.00 97.69 94 ASN A O 1
ATOM 704 N N . GLU A 1 95 ? -0.040 3.300 14.127 1.00 97.38 95 GLU A N 1
ATOM 705 C CA . GLU A 1 95 ? -0.035 4.331 15.166 1.00 97.38 95 GLU A CA 1
ATOM 706 C C . GLU A 1 95 ? -1.453 4.819 15.482 1.00 97.38 95 GLU A C 1
ATOM 708 O O . GLU A 1 95 ? -1.827 4.898 16.654 1.00 97.38 95 GLU A O 1
ATOM 713 N N . GLU A 1 96 ? -2.279 5.062 14.457 1.00 97.06 96 GLU A N 1
ATOM 714 C CA . GLU A 1 96 ? -3.682 5.440 14.659 1.00 97.06 96 GLU A CA 1
ATOM 715 C C . GLU A 1 96 ? -4.479 4.339 15.366 1.00 97.06 96 GLU A C 1
ATOM 717 O O . GLU A 1 96 ? -5.262 4.613 16.280 1.00 97.06 96 GLU A O 1
ATOM 722 N N . ILE A 1 97 ? -4.278 3.082 14.961 1.00 96.62 97 ILE A N 1
ATOM 723 C CA . ILE A 1 97 ? -4.939 1.930 15.577 1.00 96.62 97 ILE A CA 1
ATOM 724 C C . ILE A 1 97 ? -4.567 1.834 17.058 1.00 96.62 97 ILE A C 1
ATOM 726 O O . ILE A 1 97 ? -5.461 1.694 17.893 1.00 96.62 97 ILE A O 1
ATOM 730 N N . LEU A 1 98 ? -3.282 1.945 17.400 1.00 96.81 98 LEU A N 1
ATOM 731 C CA . LEU A 1 98 ? -2.807 1.867 18.783 1.00 96.81 98 LEU A CA 1
ATOM 732 C C . LEU A 1 98 ? -3.384 2.998 19.644 1.00 96.81 98 LEU A C 1
ATOM 734 O O . LEU A 1 98 ? -3.881 2.745 20.745 1.00 96.81 98 LEU A O 1
ATOM 738 N N . GLN A 1 99 ? -3.399 4.230 19.127 1.00 96.81 99 G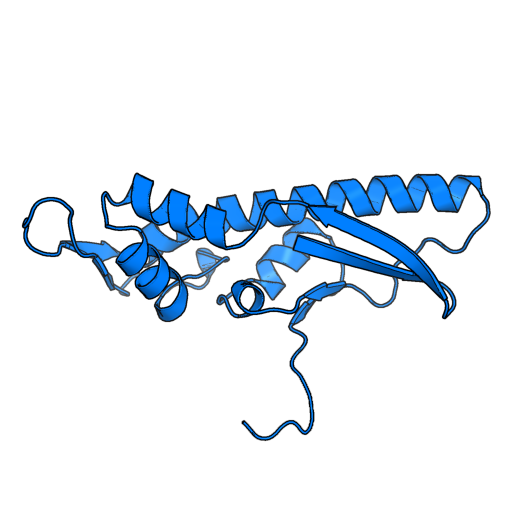LN A N 1
ATOM 739 C CA . GLN A 1 99 ? -4.009 5.376 19.812 1.00 96.81 99 GLN A CA 1
ATOM 740 C C . GLN A 1 99 ? -5.510 5.165 20.050 1.00 96.81 99 GLN A C 1
ATOM 742 O O . GLN A 1 99 ? -6.019 5.416 21.147 1.00 96.81 99 GLN A O 1
ATOM 747 N N . LEU A 1 100 ? -6.231 4.661 19.044 1.00 96.44 100 LEU A N 1
ATOM 748 C CA . LEU A 1 100 ? -7.651 4.349 19.167 1.00 96.44 100 LEU A CA 1
ATOM 749 C C . LEU A 1 100 ? -7.903 3.241 20.194 1.00 96.44 100 LEU A C 1
ATOM 751 O O . LEU A 1 100 ? -8.835 3.349 20.994 1.00 96.44 100 LEU A O 1
ATOM 755 N N . GLN A 1 101 ? -7.102 2.176 20.178 1.00 95.50 101 GLN A N 1
ATOM 756 C CA . GLN A 1 101 ? -7.245 1.064 21.114 1.00 95.50 101 GLN A CA 1
ATOM 757 C C . GLN A 1 101 ? -7.067 1.524 22.556 1.00 95.50 101 GLN A C 1
ATOM 759 O O . GLN A 1 101 ? -7.888 1.171 23.403 1.00 95.50 101 GLN A O 1
ATOM 764 N N . GLU A 1 102 ? -6.061 2.356 22.821 1.00 96.69 102 GLU A N 1
ATOM 765 C CA . GLU A 1 102 ? -5.828 2.920 24.147 1.00 96.69 102 GLU A CA 1
ATOM 766 C C . GLU A 1 102 ? -7.001 3.802 24.601 1.00 96.69 102 GLU A C 1
ATOM 768 O O . GLU A 1 102 ? -7.517 3.632 25.708 1.00 96.69 102 GLU A O 1
ATOM 773 N N . LYS A 1 103 ? -7.514 4.668 23.718 1.00 96.50 103 LYS A N 1
ATOM 774 C CA . LYS A 1 103 ? -8.698 5.494 24.001 1.00 96.50 103 LYS A CA 1
ATOM 775 C C . LYS A 1 103 ? -9.931 4.649 24.338 1.00 96.50 103 LYS A C 1
ATOM 777 O O . LYS A 1 103 ? -10.629 4.930 25.309 1.00 96.50 103 LYS A O 1
ATOM 782 N N . LEU A 1 104 ? -10.216 3.615 23.547 1.00 95.12 104 LEU A N 1
ATOM 783 C CA . LEU A 1 104 ? -11.367 2.736 23.775 1.00 95.12 104 LEU A CA 1
ATOM 784 C C . LEU A 1 104 ? -11.202 1.901 25.052 1.00 95.12 104 LEU A C 1
ATOM 786 O O . LEU A 1 104 ? -12.179 1.689 25.772 1.00 95.12 104 LEU A O 1
ATOM 790 N N . ARG A 1 105 ? -9.974 1.469 25.363 1.00 95.44 105 ARG A N 1
ATOM 791 C CA . ARG A 1 105 ? -9.640 0.752 26.600 1.00 95.44 105 ARG A CA 1
ATOM 792 C C . ARG A 1 105 ? -9.961 1.595 27.832 1.00 95.44 105 ARG A C 1
ATOM 794 O O . ARG A 1 105 ? -10.623 1.097 28.738 1.00 95.44 105 ARG A O 1
ATOM 80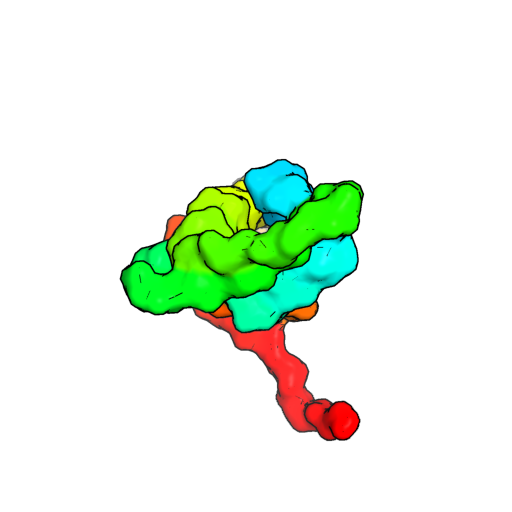1 N N . GLN A 1 106 ? -9.565 2.868 27.841 1.00 96.75 106 GLN A N 1
ATOM 802 C CA . GLN A 1 106 ? -9.867 3.805 28.934 1.00 96.75 106 GLN A CA 1
ATOM 803 C C . GLN A 1 106 ? -11.375 4.029 29.128 1.00 96.75 106 GLN A C 1
ATOM 805 O O . GLN A 1 106 ? -11.831 4.268 30.241 1.00 96.75 106 GLN A O 1
ATOM 810 N N . GLN A 1 107 ? -12.159 3.909 28.056 1.00 95.06 107 GLN A N 1
ATOM 811 C CA . GLN A 1 107 ? -13.618 4.041 28.081 1.00 95.06 107 GLN A CA 1
ATOM 812 C C . GLN A 1 107 ? -14.347 2.738 28.457 1.00 95.06 107 GLN A C 1
ATOM 814 O O . GLN A 1 107 ? -15.576 2.711 28.465 1.00 95.06 107 GLN A O 1
ATOM 819 N N . GLY A 1 108 ? -13.624 1.642 28.720 1.00 93.81 108 GLY A N 1
ATOM 820 C CA . GLY A 1 108 ? -14.228 0.328 28.965 1.00 93.81 108 GLY A CA 1
ATOM 821 C C . GLY A 1 108 ? -14.925 -0.266 27.735 1.00 93.81 108 GLY A C 1
ATOM 822 O O . GLY A 1 108 ? -15.758 -1.163 27.859 1.00 93.81 108 GLY A O 1
ATOM 823 N N . VAL A 1 109 ? -14.607 0.225 26.534 1.00 92.50 109 VAL A N 1
ATOM 824 C CA . VAL A 1 109 ? -15.195 -0.236 25.273 1.00 92.50 109 VAL A CA 1
ATOM 825 C C . VAL A 1 109 ? -14.343 -1.365 24.687 1.00 92.50 109 VAL A C 1
ATOM 827 O O . VAL A 1 109 ? -13.113 -1.393 24.799 1.00 92.50 109 VAL A O 1
ATOM 830 N N . LYS A 1 110 ? -14.996 -2.320 24.015 1.00 90.62 110 LYS A N 1
ATOM 831 C CA . LYS A 1 110 ? -14.308 -3.390 23.282 1.00 90.62 110 LYS A CA 1
ATOM 832 C C . LYS A 1 110 ? -13.366 -2.785 22.232 1.00 90.62 110 LYS A C 1
ATOM 834 O O . LYS A 1 110 ? -13.824 -2.122 21.304 1.00 90.62 110 LYS A O 1
ATOM 839 N N . HIS A 1 111 ? -12.070 -3.055 22.363 1.00 91.50 111 HIS A N 1
ATOM 840 C CA . HIS A 1 111 ? -11.005 -2.422 21.572 1.00 91.50 111 HIS A CA 1
ATOM 841 C C . HIS A 1 111 ? -10.133 -3.425 20.794 1.00 91.50 111 HIS A C 1
ATOM 843 O O . HIS A 1 111 ? -9.415 -3.045 19.872 1.00 91.50 111 HIS A O 1
ATOM 849 N N . HIS A 1 112 ? -10.206 -4.719 21.116 1.00 90.88 112 HIS A N 1
ATOM 850 C CA . HIS A 1 112 ? -9.451 -5.747 20.399 1.00 90.88 112 HIS A CA 1
ATOM 851 C C . HIS A 1 112 ? -9.962 -5.948 18.965 1.00 90.88 112 HIS A C 1
ATOM 853 O O . HIS A 1 112 ? -11.161 -6.139 18.741 1.00 90.88 112 HIS A O 1
ATOM 859 N N . LEU A 1 113 ? -9.030 -5.991 18.009 1.00 92.25 113 LEU A N 1
ATOM 860 C CA . LEU A 1 113 ? -9.286 -6.191 16.579 1.00 92.25 113 LEU A CA 1
ATOM 861 C C . LEU A 1 113 ? -9.073 -7.658 16.170 1.00 92.25 113 LEU A C 1
ATOM 863 O O . LEU A 1 113 ? -8.277 -7.970 15.291 1.00 92.25 113 LEU A O 1
ATOM 867 N N . ALA A 1 114 ? -9.792 -8.576 16.823 1.00 89.12 114 ALA A N 1
ATOM 868 C CA . ALA A 1 114 ? -9.630 -10.022 16.613 1.00 89.12 114 ALA A CA 1
ATOM 869 C C . ALA A 1 114 ? -9.971 -10.498 15.184 1.00 89.12 114 ALA A C 1
ATOM 871 O O . ALA A 1 114 ? -9.527 -11.562 14.772 1.00 89.12 114 ALA A O 1
ATOM 872 N N . ALA A 1 115 ? -10.750 -9.717 14.427 1.00 92.94 115 ALA A N 1
ATOM 873 C CA . ALA A 1 115 ? -11.095 -10.021 13.036 1.00 92.94 115 ALA A CA 1
ATOM 874 C C . ALA A 1 115 ? -9.960 -9.714 12.036 1.00 92.94 115 ALA A C 1
ATOM 876 O O . ALA A 1 115 ? -10.100 -10.014 10.849 1.00 92.94 115 ALA A O 1
ATOM 877 N N . GLY A 1 116 ? -8.856 -9.118 12.498 1.00 96.12 116 GLY A N 1
ATOM 878 C CA . GLY A 1 116 ? -7.747 -8.702 11.647 1.00 96.12 116 GLY A CA 1
ATOM 879 C C . GLY A 1 116 ? -8.038 -7.427 10.854 1.00 96.12 116 GLY A C 1
ATOM 880 O O . GLY A 1 116 ? -8.931 -6.647 11.192 1.00 96.12 116 GLY A O 1
ATOM 881 N N . ILE A 1 117 ? -7.254 -7.214 9.798 1.00 98.06 117 ILE A N 1
ATOM 882 C CA . ILE A 1 117 ? -7.291 -6.022 8.942 1.00 98.06 117 ILE A CA 1
ATOM 883 C C . ILE A 1 117 ? -7.631 -6.422 7.505 1.00 98.06 117 ILE A C 1
ATOM 885 O O . ILE A 1 117 ? -7.140 -7.420 6.973 1.00 98.06 117 ILE A O 1
ATOM 889 N N . VAL A 1 118 ? -8.466 -5.610 6.860 1.00 98.06 118 VAL A N 1
ATOM 890 C CA . VAL A 1 118 ? -8.802 -5.744 5.441 1.00 98.06 118 VAL A CA 1
ATOM 891 C C . VAL A 1 118 ? -8.259 -4.530 4.703 1.00 98.06 118 VAL A C 1
ATOM 893 O O . VAL A 1 118 ? -8.671 -3.408 4.982 1.00 98.06 118 VAL A O 1
ATOM 896 N N . LEU A 1 119 ? -7.346 -4.757 3.762 1.00 98.06 119 LEU A N 1
ATOM 897 C CA . LEU A 1 119 ? -6.832 -3.718 2.871 1.00 98.06 119 LEU A CA 1
ATOM 898 C C . LEU A 1 119 ? -7.628 -3.733 1.567 1.00 98.06 119 LEU A C 1
ATOM 900 O O . LEU A 1 119 ? -7.928 -4.799 1.042 1.00 98.06 119 LEU A O 1
ATOM 904 N N . THR A 1 120 ? -7.979 -2.565 1.042 1.00 96.62 120 THR A N 1
ATOM 905 C CA . THR A 1 120 ? -8.758 -2.424 -0.196 1.00 96.62 120 THR A CA 1
ATOM 906 C C . THR A 1 120 ? -8.289 -1.203 -0.992 1.00 96.62 120 THR A C 1
ATOM 908 O O . THR A 1 120 ? -7.469 -0.418 -0.514 1.00 96.62 120 THR A O 1
ATOM 911 N N . GLY A 1 121 ? -8.808 -1.039 -2.208 1.00 94.19 121 GLY A N 1
ATOM 912 C CA . GLY A 1 121 ? -8.462 0.038 -3.134 1.00 94.19 121 GLY A CA 1
ATOM 913 C C . GLY A 1 121 ? -7.345 -0.333 -4.113 1.00 94.19 121 GLY A C 1
ATOM 914 O O . GLY A 1 121 ? -6.720 -1.383 -4.003 1.00 94.19 121 GLY A O 1
ATOM 915 N N . GLY A 1 122 ? -7.086 0.543 -5.089 1.00 94.31 122 GLY A N 1
ATOM 916 C CA . GLY A 1 122 ? -6.137 0.258 -6.176 1.00 94.31 122 GLY A CA 1
ATOM 917 C C . GLY A 1 122 ? -4.703 0.021 -5.693 1.00 94.31 122 GLY A C 1
ATOM 918 O O . GLY A 1 122 ? -4.056 -0.929 -6.116 1.00 94.31 122 GLY A O 1
ATOM 919 N N . ALA A 1 123 ? -4.230 0.813 -4.726 1.00 95.44 123 ALA A N 1
ATOM 920 C CA . ALA A 1 123 ? -2.905 0.615 -4.131 1.00 95.44 123 ALA A CA 1
ATOM 921 C C . ALA A 1 123 ? -2.789 -0.707 -3.347 1.00 95.44 123 ALA A C 1
ATOM 923 O O . ALA A 1 123 ? -1.686 -1.208 -3.153 1.00 95.44 123 ALA A O 1
ATOM 924 N N . ALA A 1 124 ? -3.912 -1.306 -2.930 1.00 96.62 124 ALA A N 1
ATOM 925 C CA . ALA A 1 124 ? -3.892 -2.584 -2.229 1.00 96.62 124 ALA A CA 1
ATOM 926 C C . ALA A 1 124 ? -3.604 -3.788 -3.145 1.00 96.62 124 ALA A C 1
ATOM 928 O O . ALA A 1 124 ? -3.402 -4.893 -2.647 1.00 96.62 124 ALA A O 1
ATOM 929 N N . GLN A 1 125 ? -3.583 -3.582 -4.467 1.00 95.62 125 GLN A N 1
ATOM 930 C CA . GLN A 1 125 ? -3.315 -4.630 -5.455 1.00 95.62 125 GLN A CA 1
ATOM 931 C C . GLN A 1 125 ? -1.825 -4.929 -5.644 1.00 95.62 125 GLN A C 1
ATOM 933 O O . GLN A 1 125 ? -1.487 -5.854 -6.378 1.00 95.62 125 GLN A O 1
ATOM 938 N N . ILE A 1 126 ? -0.932 -4.162 -5.012 1.00 96.81 126 ILE A N 1
ATOM 939 C CA . ILE A 1 126 ? 0.502 -4.396 -5.154 1.00 96.81 126 ILE A CA 1
ATOM 940 C C . ILE A 1 126 ? 0.899 -5.758 -4.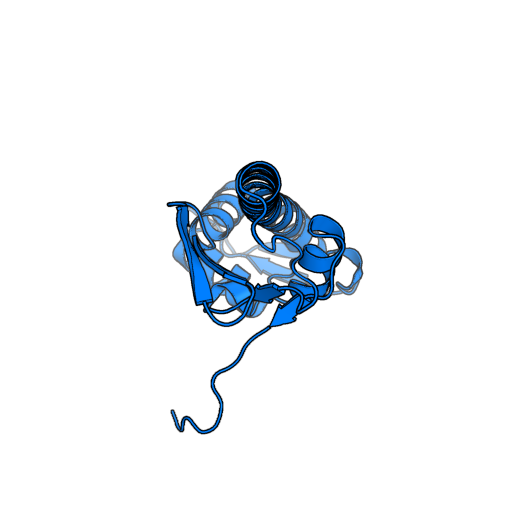571 1.00 96.81 126 ILE A C 1
ATOM 942 O O . ILE A 1 126 ? 0.417 -6.176 -3.511 1.00 96.81 126 ILE A O 1
ATOM 946 N N . GLU A 1 127 ? 1.802 -6.450 -5.262 1.00 97.44 127 GLU A N 1
ATOM 947 C CA . GLU A 1 127 ? 2.267 -7.765 -4.841 1.00 97.44 127 GLU A CA 1
ATOM 948 C C . GLU A 1 127 ? 2.940 -7.700 -3.461 1.00 97.44 127 GLU A C 1
ATOM 950 O O . GLU A 1 127 ? 3.620 -6.732 -3.122 1.00 97.44 127 GLU A O 1
ATOM 955 N N . GLY A 1 128 ? 2.734 -8.725 -2.633 1.00 97.19 128 GLY A N 1
ATOM 956 C CA . GLY A 1 128 ? 3.378 -8.830 -1.321 1.00 97.19 128 GLY A CA 1
ATOM 957 C C . GLY A 1 128 ? 2.794 -7.928 -0.226 1.00 97.19 128 GLY A C 1
ATOM 958 O O . GLY A 1 128 ? 3.210 -8.049 0.928 1.00 97.19 128 GLY A O 1
ATOM 959 N N . LEU A 1 129 ? 1.799 -7.078 -0.522 1.00 97.94 129 LEU A N 1
ATOM 960 C CA . LEU A 1 129 ? 1.263 -6.129 0.461 1.00 97.94 129 LEU A CA 1
ATOM 961 C C . LEU A 1 129 ? 0.686 -6.797 1.708 1.00 97.94 129 LEU A C 1
ATOM 963 O O . LEU A 1 129 ? 0.922 -6.321 2.813 1.00 97.94 129 LEU A O 1
ATOM 967 N N . ALA A 1 130 ? -0.068 -7.889 1.553 1.00 97.75 130 ALA A N 1
ATOM 968 C CA . ALA A 1 130 ? -0.668 -8.575 2.696 1.00 97.75 130 ALA A CA 1
ATOM 969 C C . ALA A 1 130 ? 0.407 -9.052 3.685 1.00 97.75 130 ALA A C 1
ATOM 971 O O . ALA A 1 130 ? 0.286 -8.808 4.882 1.00 97.75 130 ALA A O 1
ATOM 972 N N . ALA A 1 131 ? 1.491 -9.647 3.181 1.00 97.56 131 ALA A N 1
ATOM 973 C CA . ALA A 1 131 ? 2.605 -10.110 4.001 1.00 97.56 131 ALA A CA 1
ATOM 974 C C . ALA A 1 131 ? 3.384 -8.943 4.637 1.00 97.56 131 ALA A C 1
ATOM 976 O O . ALA A 1 131 ? 3.716 -8.998 5.821 1.00 97.56 131 ALA A O 1
ATOM 977 N N . CYS A 1 132 ? 3.622 -7.861 3.886 1.00 97.75 132 CYS A N 1
ATOM 978 C CA . CYS A 1 132 ? 4.207 -6.623 4.410 1.00 97.75 132 CYS A CA 1
ATOM 979 C C . CYS A 1 132 ? 3.369 -6.059 5.573 1.00 97.75 132 CYS A C 1
ATOM 981 O O . CYS A 1 132 ? 3.871 -5.824 6.670 1.00 97.75 132 CYS A O 1
ATOM 983 N N . ALA A 1 133 ? 2.056 -5.955 5.382 1.00 98.12 133 ALA A N 1
ATOM 984 C CA . ALA A 1 133 ? 1.124 -5.480 6.394 1.00 98.12 133 ALA A CA 1
ATOM 985 C C . ALA A 1 133 ? 1.032 -6.404 7.615 1.00 98.12 133 ALA A C 1
ATOM 987 O O . ALA A 1 133 ? 0.948 -5.911 8.736 1.00 98.12 133 ALA A O 1
ATOM 988 N N . GLN A 1 134 ? 1.100 -7.726 7.442 1.00 97.62 134 GLN A N 1
ATOM 989 C CA . GLN A 1 134 ? 1.169 -8.661 8.572 1.00 97.62 134 GLN A CA 1
ATOM 990 C C . GLN A 1 134 ? 2.424 -8.441 9.425 1.00 97.62 134 GLN A C 1
ATOM 992 O O . GLN A 1 134 ? 2.337 -8.527 10.651 1.00 97.62 134 GLN A O 1
ATOM 997 N N . ARG A 1 135 ? 3.572 -8.119 8.803 1.00 97.06 135 ARG A N 1
ATOM 998 C CA . ARG A 1 135 ? 4.810 -7.779 9.529 1.00 97.06 135 ARG A CA 1
ATOM 999 C C . ARG A 1 135 ? 4.654 -6.505 10.360 1.00 97.06 135 ARG A C 1
ATOM 1001 O O . ARG A 1 135 ? 5.210 -6.453 11.449 1.00 97.06 135 ARG A O 1
ATOM 1008 N N . VAL A 1 136 ? 3.903 -5.521 9.863 1.00 97.88 136 VAL A N 1
ATOM 1009 C CA . VAL A 1 136 ? 3.690 -4.227 10.536 1.00 97.88 136 VAL A CA 1
ATOM 1010 C C . VAL A 1 136 ? 2.629 -4.306 11.637 1.00 97.88 136 VAL A C 1
ATOM 1012 O O . VAL A 1 136 ? 2.849 -3.835 12.748 1.00 97.88 136 VAL A O 1
ATOM 1015 N N . PHE A 1 137 ? 1.469 -4.895 11.349 1.00 97.31 137 PHE A N 1
ATOM 1016 C CA . PHE A 1 137 ? 0.325 -4.877 12.266 1.00 97.31 137 PHE A CA 1
ATOM 1017 C C . PHE A 1 137 ? 0.306 -6.036 13.268 1.00 97.31 137 PHE A C 1
ATOM 1019 O O . PHE A 1 137 ? -0.522 -6.035 14.177 1.00 97.31 137 PHE A O 1
ATOM 1026 N N . HIS A 1 138 ? 1.151 -7.055 13.081 1.00 95.50 138 HIS A N 1
ATOM 1027 C CA . HIS A 1 138 ? 1.196 -8.258 13.924 1.00 95.50 138 HIS A CA 1
ATOM 1028 C C . HIS A 1 138 ? -0.172 -8.949 14.099 1.00 95.50 138 HIS A C 1
ATOM 1030 O O . HIS A 1 138 ? -0.485 -9.509 15.149 1.00 95.50 138 HIS A O 1
ATOM 1036 N N . THR A 1 139 ? -1.007 -8.910 13.060 1.00 95.31 139 THR A N 1
ATOM 1037 C CA . THR A 1 139 ? -2.339 -9.529 13.028 1.00 95.31 139 THR A CA 1
ATOM 1038 C C . THR A 1 139 ? -2.624 -10.108 11.645 1.00 95.31 139 THR A C 1
ATOM 1040 O O . THR A 1 139 ? -1.874 -9.876 10.696 1.00 95.31 139 THR A O 1
ATOM 1043 N N . GLN A 1 140 ? -3.711 -10.867 11.508 1.00 96.62 140 GLN A N 1
ATOM 1044 C CA . GLN A 1 140 ? -4.145 -11.373 10.210 1.00 96.62 140 GLN A CA 1
AT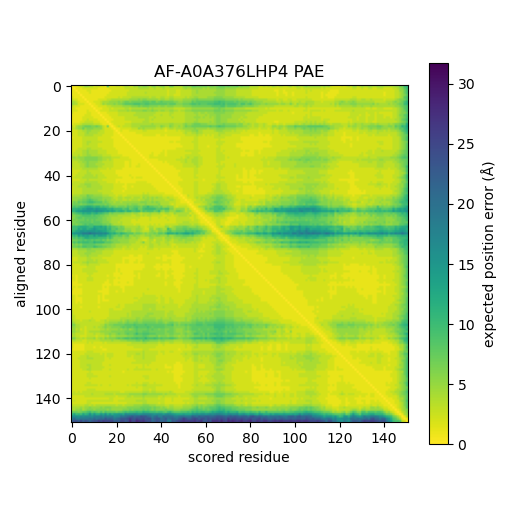OM 1045 C C . GLN A 1 140 ? -4.519 -10.200 9.295 1.00 96.62 140 GLN A C 1
ATOM 1047 O O . GLN A 1 140 ? -5.354 -9.367 9.649 1.00 96.62 140 GLN A O 1
ATOM 1052 N N . VAL A 1 141 ? -3.940 -10.169 8.096 1.00 98.06 141 VAL A N 1
ATOM 1053 C CA . VAL A 1 141 ? -4.288 -9.198 7.054 1.00 98.06 141 VAL A CA 1
ATOM 1054 C C . VAL A 1 141 ? -4.756 -9.949 5.818 1.00 98.06 141 VAL A C 1
ATOM 1056 O O . VAL A 1 141 ? -4.247 -11.026 5.503 1.00 98.06 141 VAL A O 1
ATOM 1059 N N . ARG A 1 142 ? -5.736 -9.387 5.112 1.00 97.12 142 ARG A N 1
ATOM 1060 C CA . ARG A 1 142 ? -6.163 -9.863 3.793 1.00 97.12 142 ARG A CA 1
ATOM 1061 C C . ARG A 1 142 ? -6.460 -8.698 2.860 1.00 97.12 142 ARG A C 1
ATOM 1063 O O . ARG A 1 142 ? -6.866 -7.628 3.314 1.00 97.12 142 ARG A O 1
ATOM 1070 N N . ILE A 1 143 ? -6.318 -8.934 1.559 1.00 97.50 143 ILE A N 1
ATOM 1071 C CA . ILE A 1 143 ? -6.796 -8.003 0.535 1.00 97.50 143 ILE A CA 1
ATOM 1072 C C . ILE A 1 143 ? -8.287 -8.266 0.308 1.00 97.50 143 ILE A C 1
ATOM 1074 O O . ILE A 1 143 ? -8.710 -9.399 0.077 1.00 97.50 143 ILE A O 1
ATOM 1078 N N . GLY A 1 144 ? -9.102 -7.228 0.452 1.00 95.06 144 GLY A N 1
ATOM 1079 C CA . GLY A 1 144 ? -10.518 -7.245 0.129 1.00 95.06 144 GLY A CA 1
ATOM 1080 C C . GLY A 1 144 ? -10.719 -6.950 -1.351 1.00 95.06 144 GLY A C 1
ATOM 1081 O O . GLY A 1 144 ? -10.221 -5.948 -1.856 1.00 95.06 144 GLY A O 1
ATOM 1082 N N . ALA A 1 145 ? -11.484 -7.804 -2.022 1.00 91.38 145 ALA A N 1
ATOM 1083 C CA . ALA A 1 145 ? -11.971 -7.566 -3.370 1.00 91.38 145 ALA A CA 1
ATOM 1084 C C . ALA A 1 145 ? -13.506 -7.534 -3.355 1.00 91.38 145 ALA A C 1
ATOM 1086 O O . ALA A 1 145 ? -14.123 -8.219 -2.528 1.00 91.38 145 ALA A O 1
ATOM 1087 N N . PRO A 1 146 ? -14.135 -6.752 -4.241 1.00 89.12 146 PRO A N 1
ATOM 1088 C CA . PRO A 1 146 ? -15.576 -6.782 -4.386 1.00 89.12 146 PRO A CA 1
ATOM 1089 C C . PRO A 1 146 ? -16.038 -8.150 -4.906 1.00 89.12 146 PRO A C 1
ATOM 1091 O O . PRO A 1 146 ? -15.416 -8.720 -5.800 1.00 89.12 146 PRO A O 1
ATOM 1094 N N . LEU A 1 147 ? -17.128 -8.677 -4.350 1.00 87.62 147 LEU A N 1
ATOM 1095 C CA . LEU A 1 147 ? -17.726 -9.938 -4.788 1.00 87.62 147 LEU A CA 1
ATOM 1096 C C . LEU A 1 147 ? -18.966 -9.650 -5.631 1.00 87.62 147 LEU A C 1
ATOM 1098 O O . LEU A 1 147 ? -19.738 -8.753 -5.298 1.00 87.62 147 LEU A O 1
ATOM 1102 N N . ASN A 1 148 ? -19.174 -10.449 -6.679 1.00 84.56 148 ASN A N 1
ATOM 1103 C CA . ASN A 1 148 ? -20.353 -10.391 -7.551 1.00 84.56 148 ASN A CA 1
ATOM 1104 C C . ASN A 1 148 ? -20.545 -9.047 -8.268 1.00 84.56 148 ASN A C 1
ATOM 1106 O O . ASN A 1 148 ? -21.674 -8.595 -8.450 1.00 84.56 148 ASN A O 1
ATOM 1110 N N . ILE A 1 149 ? -19.445 -8.415 -8.676 1.00 77.56 149 ILE A N 1
ATOM 1111 C CA . ILE A 1 149 ? -19.485 -7.216 -9.512 1.00 77.56 149 ILE A CA 1
ATOM 1112 C C . ILE A 1 149 ? -18.908 -7.578 -10.877 1.00 77.56 149 ILE A C 1
ATOM 1114 O O . ILE A 1 149 ? -17.746 -7.969 -10.970 1.00 77.56 149 ILE A O 1
ATOM 1118 N N . THR A 1 150 ? -19.729 -7.489 -11.919 1.00 57.22 150 THR A N 1
ATOM 1119 C CA . THR A 1 150 ? -19.287 -7.584 -13.313 1.00 57.22 150 THR A CA 1
ATOM 1120 C C . THR A 1 150 ? -18.771 -6.210 -13.734 1.00 57.22 150 THR A C 1
ATOM 1122 O O . THR A 1 150 ? -19.466 -5.217 -13.514 1.00 57.22 150 THR A O 1
ATOM 1125 N N . VAL A 1 151 ? -17.555 -6.154 -14.281 1.00 50.50 151 VAL A N 1
ATOM 1126 C CA . VAL A 1 151 ? -16.972 -4.936 -14.873 1.00 50.50 151 VAL A CA 1
ATOM 1127 C C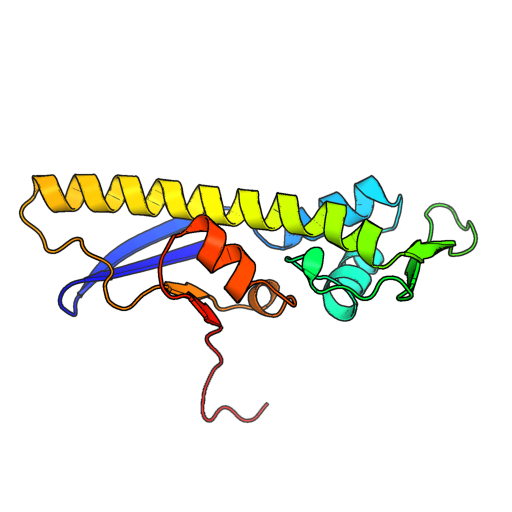 . VAL A 1 151 ? -17.335 -4.874 -16.347 1.00 50.50 151 VAL A C 1
ATOM 1129 O O . VAL A 1 151 ? -17.283 -5.949 -16.988 1.00 50.50 151 VAL A O 1
#

InterPro domains:
  IPR043129 ATPase, nucleotide binding domain [SSF53067] (1-150)
  IPR050696 Bacterial cell division protein FtsA/MreB [PTHR32432] (1-150)

pLDDT: mean 94.35, std 5.98, range [50.5, 98.19]

Nearest PDB structures (foldseek):
  7q6d-assembly1_A  TM=9.731E-01  e=3.200E-23  Escherichia coli K-12
  7q6g-assembly1_A  TM=9.816E-01  e=6.852E-22  Xenorhabdus poinarii G6
  7q6i-assembly10_J  TM=9.849E-01  e=2.767E-17  Vibrio maritimus
  3wt0-assembly3_C  TM=8.649E-01  e=1.563E-08  Staphylococcus aureus subsp. aureus MW2
  3wqt-assembly3_C  TM=8.630E-01  e=2.817E-08  Staphylococcus aureus subsp. aureus MRSA252

Sequence (151 aa):
MDIAVYTGGALRHTKVIPYAGNVVTSDIAYAFGTPPSDAEAIKVRHGCALGSIVGKDESVEVPSVGGRPPRSLQRQTLAEVIEPRYTELLNLVNEEILQLQEKLRQQGVKHHLAAGIVLTGGAAQIEGLAACAQRVFHTQVRIGAPLNITV

Secondary structure (DSSP, 8-state):
-EEEEEETTEEEEEEE-S-SHHHHHHHHHHHHT--HHHHHHHHHHH-BS-GGGS-TT-EEEE--STTPPPEEEEHHHHHHHHHHHHHHHHHHHHHHHHHHHHHHHHTT-----TT-EEE-SGGGGSBTHHHHHHHHHSS-EEE---SS---

Radius of gyration: 17.88 Å; Cα contacts (8 Å, |Δi|>4): 212; chains: 1; bounding box: 38×27×53 Å

Solvent-accessible surface area (backbone atoms only — not comparable to full-atom values): 8730 Å² total; per-residue (Å²): 68,81,45,77,44,69,42,92,94,36,84,75,48,75,49,76,44,102,58,53,62,68,54,50,22,50,50,45,12,62,77,64,47,21,51,59,72,56,22,40,53,46,44,75,75,66,38,27,33,37,50,88,78,52,56,91,86,40,67,42,80,42,59,37,57,90,85,45,75,63,42,81,41,53,40,48,64,54,11,69,60,37,21,59,49,49,52,50,57,50,46,59,53,45,53,52,50,53,54,50,30,53,56,29,48,78,70,75,41,81,48,77,65,87,88,41,47,75,42,56,66,80,70,50,68,42,42,46,38,46,62,42,47,26,71,72,66,74,46,60,50,42,73,57,74,88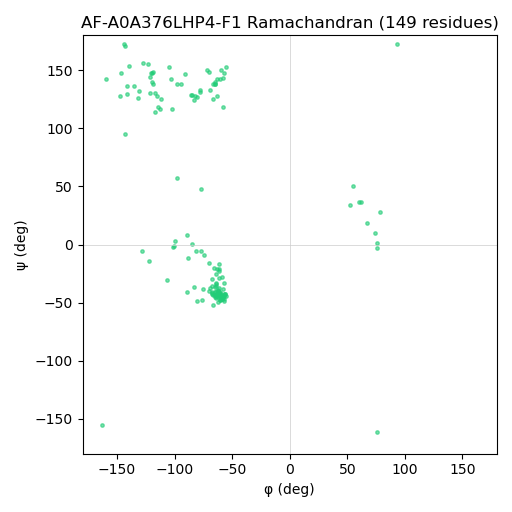,78,96,72,87,132

Mean predicted aligned error: 3.94 Å

Organism: Escherichia coli (NCBI:txid562)